Protein AF-A0A371WHW6-F1 (afdb_monomer_lite)

Foldseek 3Di: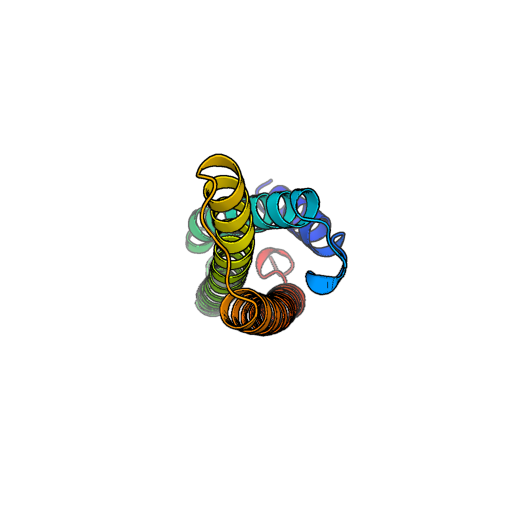
DLLVVLVVLLVVLVPDDQLLPDDLVSLVVNLVSLVVNLVSLVVCQVVDDDPVSVVLSVQLNVLSVQLNVLSVVLVVLVVVVVVCVVVVHDQDPVNVVVSVVVNVVSSVSNRVSSVSNNPRDDSSVVD

Structure (mmCIF, N/CA/C/O backbone):
data_AF-A0A371WHW6-F1
#
_entry.id   AF-A0A371WHW6-F1
#
loop_
_atom_site.group_PDB
_atom_site.id
_atom_site.type_symbol
_atom_site.label_atom_id
_atom_site.label_alt_id
_atom_site.label_comp_id
_atom_site.label_asym_id
_atom_site.label_entity_id
_atom_site.label_seq_id
_atom_site.pdbx_PDB_ins_code
_atom_site.Cartn_x
_atom_site.Cartn_y
_atom_site.Cartn_z
_atom_site.occupancy
_atom_site.B_iso_or_equiv
_atom_site.auth_seq_id
_atom_site.auth_comp_id
_atom_site.auth_asym_id
_atom_site.auth_atom_id
_atom_site.pdbx_PDB_model_num
ATOM 1 N N . MET A 1 1 ? -21.242 -1.497 11.750 1.00 61.41 1 MET A N 1
ATOM 2 C CA . MET A 1 1 ? -21.554 -0.730 10.516 1.00 61.41 1 MET A CA 1
ATOM 3 C C . MET A 1 1 ? -20.304 -0.109 9.887 1.00 61.41 1 MET A C 1
ATOM 5 O O . MET A 1 1 ? -20.005 -0.427 8.745 1.00 61.41 1 MET A O 1
ATOM 9 N N . VAL A 1 2 ? -19.544 0.734 10.603 1.00 66.06 2 VAL A N 1
ATOM 10 C CA . VAL A 1 2 ? -18.296 1.349 10.085 1.00 66.06 2 VAL A CA 1
ATOM 11 C C . VAL A 1 2 ? -17.069 0.434 10.257 1.00 66.06 2 VAL A C 1
ATOM 13 O O . VAL A 1 2 ? -16.289 0.258 9.320 1.00 66.06 2 VAL A O 1
ATOM 16 N N . SER A 1 3 ? -16.941 -0.227 11.412 1.00 73.00 3 SER A N 1
ATOM 17 C CA . SER A 1 3 ? -15.886 -1.214 11.704 1.00 73.00 3 SER A CA 1
ATOM 18 C C . SER A 1 3 ? -15.892 -2.411 10.741 1.00 73.00 3 SER A C 1
ATOM 20 O O . SER A 1 3 ? -14.831 -2.929 10.386 1.00 73.00 3 SER A O 1
ATOM 22 N N . ASP A 1 4 ? -17.067 -2.813 10.246 1.00 78.81 4 ASP A N 1
ATOM 23 C CA . ASP A 1 4 ? -17.227 -3.921 9.294 1.00 78.81 4 ASP A CA 1
ATOM 24 C C . ASP A 1 4 ? -16.594 -3.611 7.932 1.00 78.81 4 ASP A C 1
ATOM 26 O O . ASP A 1 4 ? -15.929 -4.461 7.334 1.00 78.81 4 ASP A O 1
ATOM 30 N N . ILE A 1 5 ? -16.760 -2.373 7.449 1.00 81.38 5 ILE A N 1
ATOM 31 C CA . ILE A 1 5 ? -16.184 -1.920 6.177 1.00 81.38 5 ILE A CA 1
ATOM 32 C C . ILE A 1 5 ? -14.659 -1.895 6.287 1.00 81.38 5 ILE A C 1
ATOM 34 O O . ILE A 1 5 ? -13.979 -2.442 5.415 1.00 81.38 5 ILE A O 1
ATOM 38 N N . LEU A 1 6 ? -14.121 -1.323 7.368 1.00 82.94 6 LEU A N 1
ATOM 39 C CA . LEU A 1 6 ? -12.678 -1.280 7.620 1.00 82.94 6 LEU A CA 1
ATOM 40 C C . LEU A 1 6 ? -12.091 -2.689 7.735 1.00 82.94 6 LEU A C 1
ATOM 42 O O . LEU A 1 6 ? -11.093 -3.001 7.091 1.00 82.94 6 LEU A O 1
ATOM 46 N N . THR A 1 7 ? -12.767 -3.580 8.461 1.00 85.88 7 THR A N 1
ATOM 47 C CA . THR A 1 7 ? -12.351 -4.979 8.617 1.00 85.88 7 THR A CA 1
ATOM 48 C C . THR A 1 7 ? -12.353 -5.725 7.286 1.00 85.88 7 THR A C 1
ATOM 50 O O . THR A 1 7 ? -11.401 -6.446 6.983 1.00 85.88 7 THR A O 1
ATOM 53 N N . LYS A 1 8 ? -13.377 -5.536 6.446 1.00 86.25 8 LYS A N 1
ATOM 54 C CA . LYS A 1 8 ? -13.429 -6.151 5.112 1.00 86.25 8 LYS A CA 1
ATOM 55 C C . LYS A 1 8 ? -12.293 -5.655 4.215 1.00 86.25 8 LYS A C 1
ATOM 57 O O . LYS A 1 8 ? -11.672 -6.455 3.518 1.00 86.25 8 LYS A O 1
ATOM 62 N N . ARG A 1 9 ? -12.002 -4.351 4.236 1.00 85.81 9 ARG A N 1
ATOM 63 C CA . ARG A 1 9 ? -10.911 -3.747 3.449 1.00 85.81 9 ARG A CA 1
ATOM 64 C C . ARG A 1 9 ? -9.540 -4.194 3.935 1.00 85.81 9 ARG A C 1
ATOM 66 O O . ARG A 1 9 ? -8.689 -4.517 3.114 1.00 85.81 9 ARG A O 1
ATOM 73 N N . TRP A 1 10 ? -9.360 -4.282 5.246 1.00 87.62 10 TRP A N 1
ATOM 74 C CA . TRP A 1 10 ? -8.153 -4.812 5.862 1.00 87.62 10 TRP A CA 1
ATOM 75 C C . TRP A 1 10 ? -7.887 -6.259 5.469 1.00 87.62 10 TRP A C 1
ATOM 77 O O . TRP A 1 10 ? -6.799 -6.573 4.997 1.00 87.62 10 TRP A O 1
ATOM 87 N N . LYS A 1 11 ? -8.899 -7.130 5.583 1.00 88.44 11 LYS A N 1
ATOM 88 C CA . LYS A 1 11 ? -8.795 -8.522 5.125 1.00 88.44 11 LYS A CA 1
ATOM 89 C C . LYS A 1 11 ? -8.394 -8.586 3.656 1.00 88.44 11 LYS A C 1
ATOM 91 O O . LYS A 1 11 ? -7.458 -9.299 3.322 1.00 88.44 11 LYS A O 1
ATOM 96 N N . LYS A 1 12 ? -9.021 -7.764 2.807 1.00 88.62 12 LYS A N 1
ATOM 97 C CA . LYS A 1 12 ? -8.674 -7.702 1.385 1.00 88.62 12 LYS A CA 1
ATOM 98 C C . LYS A 1 12 ? -7.228 -7.268 1.149 1.00 88.62 12 LYS A C 1
ATOM 100 O O . LYS A 1 12 ? -6.602 -7.788 0.238 1.00 88.62 12 LYS A O 1
ATOM 105 N N . LEU A 1 13 ? -6.699 -6.335 1.941 1.00 89.06 13 LEU A N 1
ATOM 106 C CA . LEU A 1 13 ? -5.302 -5.901 1.855 1.00 89.06 13 LEU A CA 1
ATOM 107 C C . LEU A 1 13 ? -4.336 -7.013 2.304 1.00 89.06 13 LEU A C 1
ATOM 109 O O . LEU A 1 13 ? -3.301 -7.202 1.674 1.00 89.06 13 LEU A O 1
ATOM 113 N N . ASN A 1 14 ? -4.708 -7.782 3.329 1.00 89.50 14 ASN A N 1
ATOM 114 C CA . ASN A 1 14 ? -3.923 -8.904 3.853 1.00 89.50 14 ASN A CA 1
ATOM 115 C C . ASN A 1 14 ? -3.927 -10.149 2.940 1.00 89.50 14 ASN A C 1
ATOM 117 O O . ASN A 1 14 ? -3.078 -11.020 3.077 1.00 89.50 14 ASN A O 1
ATOM 121 N N . GLU A 1 15 ? -4.872 -10.243 2.002 1.00 92.44 15 GLU A N 1
ATOM 122 C CA . GLU A 1 15 ? -4.894 -11.300 0.979 1.00 92.44 15 GLU A CA 1
ATOM 123 C C . GLU A 1 15 ? -3.832 -11.101 -0.115 1.00 92.44 15 GLU A C 1
ATOM 125 O O . GLU A 1 15 ? -3.542 -12.036 -0.860 1.00 92.44 15 GLU A O 1
ATOM 130 N N . PHE A 1 16 ? -3.263 -9.899 -0.255 1.00 93.06 16 PHE A N 1
ATOM 131 C CA . PHE A 1 16 ? -2.229 -9.662 -1.258 1.00 93.06 16 PHE A CA 1
ATOM 132 C C . PHE A 1 16 ? -0.913 -10.314 -0.842 1.00 93.06 16 PHE A C 1
ATOM 134 O O . PHE A 1 16 ? -0.422 -10.114 0.268 1.00 93.06 16 PHE A O 1
ATOM 141 N N . ALA A 1 17 ? -0.296 -11.019 -1.788 1.00 93.75 17 ALA A N 1
ATOM 142 C CA . ALA A 1 17 ? 1.080 -11.474 -1.657 1.00 93.75 17 ALA A CA 1
ATOM 143 C C . ALA A 1 17 ? 2.052 -10.279 -1.497 1.00 93.75 17 ALA A C 1
ATOM 145 O O . ALA A 1 17 ? 1.679 -9.126 -1.764 1.00 93.75 17 ALA A O 1
ATOM 146 N N . PRO A 1 18 ? 3.309 -10.532 -1.088 1.00 94.06 18 PRO A N 1
ATOM 147 C CA . PRO A 1 18 ? 4.336 -9.499 -1.037 1.00 94.06 18 PRO A CA 1
ATOM 148 C C . PRO A 1 18 ? 4.462 -8.727 -2.357 1.00 94.06 18 PRO A C 1
ATOM 150 O O . PRO A 1 18 ? 4.413 -9.324 -3.434 1.00 94.06 18 PRO A O 1
ATOM 153 N N . VAL A 1 19 ? 4.652 -7.402 -2.295 1.00 92.75 19 VAL A N 1
ATOM 154 C CA . VAL A 1 19 ? 4.669 -6.510 -3.482 1.00 92.75 19 VAL A CA 1
ATOM 155 C C . VAL A 1 19 ? 5.632 -6.971 -4.589 1.00 92.75 19 VAL A C 1
ATOM 157 O O . VAL A 1 19 ? 5.376 -6.747 -5.779 1.00 92.75 19 VAL A O 1
ATOM 160 N N . SER A 1 20 ? 6.740 -7.608 -4.214 1.00 91.06 20 SER A N 1
ATOM 161 C CA . SER A 1 20 ? 7.737 -8.166 -5.129 1.00 91.06 20 SER A CA 1
ATOM 162 C C . SER A 1 20 ? 7.209 -9.328 -5.980 1.00 91.06 20 SER A C 1
ATOM 164 O O . SER A 1 20 ? 7.666 -9.492 -7.112 1.00 91.06 20 SER A O 1
ATOM 166 N N . HIS A 1 21 ? 6.222 -10.079 -5.486 1.00 93.06 21 HIS A N 1
ATOM 167 C CA . HIS A 1 21 ? 5.591 -11.209 -6.178 1.00 93.06 21 HIS A CA 1
ATOM 168 C C . HIS A 1 21 ? 4.383 -10.804 -7.030 1.00 93.06 21 HIS A C 1
ATOM 170 O O . HIS A 1 21 ? 3.932 -11.586 -7.861 1.00 93.06 21 HIS A O 1
ATOM 176 N N . LEU A 1 22 ? 3.865 -9.589 -6.846 1.00 93.25 22 LEU A N 1
ATOM 177 C CA . LEU A 1 22 ? 2.697 -9.107 -7.576 1.00 93.25 22 LEU A CA 1
ATOM 178 C C . LEU A 1 22 ? 3.049 -8.680 -9.011 1.00 93.25 22 LEU A C 1
ATOM 180 O O . LEU A 1 22 ? 4.081 -8.045 -9.277 1.00 93.25 22 LEU A O 1
ATOM 184 N N . SER A 1 23 ? 2.136 -8.954 -9.938 1.00 91.62 23 SER A N 1
ATOM 185 C CA . SER A 1 23 ? 2.096 -8.345 -11.268 1.00 91.62 23 SER A CA 1
ATOM 186 C C . SER A 1 23 ? 1.811 -6.838 -11.192 1.00 91.62 23 SER A C 1
ATOM 188 O O . SER A 1 23 ? 1.538 -6.261 -10.137 1.00 91.62 23 SER A O 1
ATOM 190 N N . GLU A 1 24 ? 1.904 -6.149 -12.327 1.00 89.50 24 GLU A N 1
ATOM 191 C CA . GLU A 1 24 ? 1.629 -4.709 -12.401 1.00 89.50 24 GLU A CA 1
ATOM 192 C C . GLU A 1 24 ? 0.147 -4.398 -12.173 1.00 89.50 24 GLU A C 1
ATOM 194 O O . GLU A 1 24 ? -0.163 -3.472 -11.420 1.00 89.50 24 GLU A O 1
ATOM 199 N N . GLN A 1 25 ? -0.759 -5.227 -12.706 1.00 90.50 25 GLN A N 1
ATOM 200 C CA . GLN A 1 25 ? -2.189 -5.100 -12.422 1.00 90.50 25 GLN A CA 1
ATOM 201 C C . GLN A 1 25 ? -2.494 -5.357 -10.941 1.00 90.50 25 GLN A C 1
ATOM 203 O O . GLN A 1 25 ? -3.213 -4.576 -10.320 1.00 90.50 25 GLN A O 1
ATOM 208 N N . GLU A 1 26 ? -1.904 -6.388 -10.331 1.00 93.69 26 GLU A N 1
ATOM 209 C CA . GLU A 1 26 ? -2.124 -6.680 -8.909 1.00 93.69 26 GLU A CA 1
ATOM 210 C C . GLU A 1 26 ? -1.571 -5.579 -7.996 1.00 93.69 26 GLU A C 1
ATOM 212 O O . GLU A 1 26 ? -2.246 -5.179 -7.046 1.00 93.69 26 GLU A O 1
ATOM 217 N N . ARG A 1 27 ? -0.393 -5.015 -8.308 1.00 93.62 27 ARG A N 1
ATOM 218 C CA . ARG A 1 27 ? 0.139 -3.829 -7.611 1.00 93.62 27 ARG A CA 1
ATOM 219 C C . ARG A 1 27 ? -0.809 -2.637 -7.713 1.00 93.62 27 ARG A C 1
ATOM 221 O O . ARG A 1 27 ? -0.999 -1.915 -6.732 1.00 93.62 27 ARG A O 1
ATOM 228 N N . HIS A 1 28 ? -1.425 -2.430 -8.874 1.00 92.44 28 HIS A N 1
ATOM 229 C CA . HIS A 1 28 ? -2.419 -1.378 -9.054 1.00 92.44 28 HIS A CA 1
ATOM 230 C C . HIS A 1 28 ? -3.673 -1.628 -8.201 1.00 92.44 28 HIS A C 1
ATOM 232 O O . HIS A 1 28 ? -4.150 -0.711 -7.528 1.00 92.44 28 HIS A O 1
ATOM 238 N N . CYS A 1 29 ? -4.174 -2.866 -8.161 1.00 92.69 29 CYS A N 1
ATOM 239 C CA . CYS A 1 29 ? -5.287 -3.251 -7.294 1.00 92.69 29 CYS A CA 1
ATOM 240 C C . CYS A 1 29 ? -4.957 -3.045 -5.809 1.00 92.69 29 CYS A C 1
ATOM 242 O O . CYS A 1 29 ? -5.776 -2.472 -5.085 1.00 92.69 29 CYS A O 1
ATOM 244 N N . LEU A 1 30 ? -3.757 -3.437 -5.366 1.00 94.19 30 LEU A N 1
ATOM 245 C CA . LEU A 1 30 ? -3.277 -3.193 -4.004 1.00 94.19 30 LEU A CA 1
ATOM 246 C C . LEU A 1 30 ? -3.268 -1.693 -3.686 1.00 94.19 30 LEU A C 1
ATOM 248 O O . LEU A 1 30 ? -3.781 -1.281 -2.647 1.00 94.19 30 LEU A O 1
ATOM 252 N N . ARG A 1 31 ? -2.771 -0.856 -4.606 1.00 93.19 31 ARG A N 1
ATOM 253 C CA . ARG A 1 31 ? -2.764 0.608 -4.453 1.00 93.19 31 ARG A CA 1
ATOM 254 C C . ARG A 1 31 ? -4.176 1.174 -4.277 1.00 93.19 31 ARG A C 1
ATOM 256 O O . ARG A 1 31 ? -4.380 2.042 -3.431 1.00 93.19 31 ARG A O 1
ATOM 263 N N . ILE A 1 32 ? -5.157 0.677 -5.037 1.00 92.56 32 ILE A N 1
ATOM 264 C CA . ILE A 1 32 ? -6.566 1.075 -4.885 1.00 92.56 32 ILE A CA 1
ATOM 265 C C . ILE A 1 32 ? -7.084 0.699 -3.494 1.00 92.56 32 ILE A C 1
ATOM 267 O O . ILE A 1 32 ? -7.717 1.532 -2.841 1.00 92.56 32 ILE A O 1
ATOM 271 N N . GLN A 1 33 ? -6.809 -0.518 -3.011 1.00 92.50 33 GLN A N 1
ATOM 272 C CA . GLN A 1 33 ? -7.253 -0.935 -1.675 1.00 92.50 33 GLN A CA 1
ATOM 273 C C . GLN A 1 33 ? -6.582 -0.112 -0.570 1.00 92.50 33 GLN A C 1
ATOM 275 O O . GLN A 1 33 ? -7.279 0.354 0.327 1.00 92.50 33 GLN A O 1
ATOM 280 N N . ALA A 1 34 ? -5.273 0.143 -0.668 1.00 92.50 34 ALA A N 1
ATOM 281 C CA . ALA A 1 34 ? -4.538 0.973 0.286 1.00 92.50 34 ALA A CA 1
ATOM 282 C C . ALA A 1 34 ? -5.095 2.405 0.344 1.00 92.50 34 ALA A C 1
ATOM 284 O O . ALA A 1 34 ? -5.363 2.922 1.428 1.00 92.50 34 ALA A O 1
ATOM 285 N N . LYS A 1 35 ? -5.358 3.018 -0.819 1.00 92.38 35 LYS A N 1
ATOM 286 C CA . LYS A 1 35 ? -5.994 4.340 -0.918 1.00 92.38 35 LYS A CA 1
ATOM 287 C C . LYS A 1 35 ? -7.382 4.352 -0.284 1.00 92.38 35 LYS A C 1
ATOM 289 O O . LYS A 1 35 ? -7.703 5.249 0.489 1.00 92.38 35 LYS A O 1
ATOM 294 N N . THR A 1 36 ? -8.185 3.336 -0.591 1.00 90.69 36 THR A N 1
ATOM 295 C CA . THR A 1 36 ? -9.538 3.193 -0.040 1.00 90.69 36 THR A CA 1
ATOM 296 C C . THR A 1 36 ? -9.507 3.085 1.481 1.00 90.69 36 THR A C 1
ATOM 298 O O . THR A 1 36 ? -10.281 3.757 2.157 1.00 90.69 36 THR A O 1
ATOM 301 N N . LEU A 1 37 ? -8.605 2.262 2.024 1.00 89.88 37 LEU A N 1
ATOM 302 C CA . LEU A 1 37 ? -8.467 2.087 3.464 1.00 89.88 37 LEU A CA 1
ATOM 303 C C . LEU A 1 37 ? -7.984 3.373 4.140 1.00 89.88 37 LEU A C 1
ATOM 305 O O . LEU A 1 37 ? -8.527 3.729 5.180 1.00 89.88 37 LEU A O 1
ATOM 309 N N . ARG A 1 38 ? -7.030 4.094 3.536 1.00 90.00 38 ARG A N 1
ATOM 310 C CA . ARG A 1 38 ? -6.540 5.371 4.070 1.00 90.00 38 ARG A CA 1
ATOM 311 C C . ARG A 1 38 ? -7.666 6.394 4.186 1.00 90.00 38 ARG A C 1
ATOM 313 O O . ARG A 1 38 ? -7.859 6.954 5.252 1.00 90.00 38 ARG A O 1
ATOM 320 N N . TYR A 1 39 ? -8.457 6.567 3.129 1.00 88.88 39 TYR A N 1
ATOM 321 C CA . TYR A 1 39 ? -9.606 7.478 3.155 1.00 88.88 39 TYR A CA 1
ATOM 322 C C . TYR A 1 39 ? -10.667 7.066 4.165 1.00 88.88 39 TYR A C 1
ATOM 324 O O . TYR A 1 39 ? -11.253 7.918 4.826 1.00 88.88 39 TYR A O 1
ATOM 332 N N . ALA A 1 40 ? -10.903 5.762 4.311 1.00 85.94 40 ALA A N 1
ATOM 333 C CA . ALA A 1 40 ? -11.797 5.280 5.346 1.00 85.94 40 ALA A CA 1
ATOM 334 C C . ALA A 1 40 ? -11.257 5.638 6.740 1.00 85.94 40 ALA A C 1
ATOM 336 O O . ALA A 1 40 ? -12.024 6.155 7.539 1.00 85.94 40 ALA A O 1
ATOM 337 N N . CYS A 1 41 ? -9.957 5.445 7.002 1.00 84.38 41 CYS A N 1
ATOM 338 C CA . CYS A 1 41 ? -9.306 5.826 8.261 1.00 84.38 41 CYS A CA 1
ATOM 339 C C . CYS A 1 41 ? -9.386 7.339 8.519 1.00 84.38 41 CYS A C 1
ATOM 341 O O . CYS A 1 41 ? -9.795 7.741 9.599 1.00 84.38 41 CYS A O 1
ATOM 343 N N . GLU A 1 42 ? -9.088 8.179 7.527 1.00 83.06 42 GLU A N 1
ATOM 344 C CA . GLU A 1 42 ? -9.181 9.644 7.639 1.00 83.06 42 GLU A CA 1
ATOM 345 C C . GLU A 1 42 ? -10.615 10.112 7.953 1.00 83.06 42 GLU A C 1
ATOM 347 O O . GLU A 1 42 ? -10.813 11.018 8.758 1.00 83.06 42 GLU A O 1
ATOM 352 N N . PHE A 1 43 ? -11.628 9.474 7.358 1.00 81.38 43 PHE A N 1
ATOM 353 C CA . PHE A 1 43 ? -13.032 9.827 7.584 1.00 81.38 43 PHE A CA 1
ATOM 354 C C . PHE A 1 43 ? -13.534 9.411 8.972 1.00 81.38 43 PHE A C 1
ATOM 356 O O . PHE A 1 43 ? -14.285 10.137 9.619 1.00 81.38 43 PHE A O 1
ATOM 363 N N . VAL A 1 44 ? -13.136 8.223 9.427 1.00 75.75 44 VAL A N 1
ATOM 364 C CA . VAL A 1 44 ? -13.647 7.613 10.664 1.00 75.75 44 VAL A CA 1
ATOM 365 C C . VAL A 1 44 ? -12.766 7.888 11.875 1.00 75.75 44 VAL A C 1
ATOM 367 O O . VAL A 1 44 ? -13.236 7.719 12.992 1.00 75.75 44 VAL A O 1
ATOM 370 N N . GLY A 1 45 ? -11.513 8.308 11.688 1.00 71.75 45 GLY A N 1
ATOM 371 C CA . GLY A 1 45 ? -10.542 8.510 12.766 1.00 71.75 45 GLY A CA 1
ATOM 372 C C . GLY A 1 45 ? -11.032 9.501 13.819 1.00 71.75 45 GLY A C 1
ATOM 373 O O . GLY A 1 45 ? -10.856 9.266 15.009 1.00 71.75 45 GLY A O 1
ATOM 374 N N . ASN A 1 46 ? -11.761 10.536 13.393 1.00 72.50 46 ASN A N 1
ATOM 375 C CA . ASN A 1 46 ? -12.376 11.517 14.292 1.00 72.50 46 ASN A CA 1
ATOM 376 C C . ASN A 1 46 ? -13.644 11.005 15.001 1.00 72.50 46 ASN A C 1
ATOM 378 O O . ASN A 1 46 ? -14.120 11.647 15.933 1.00 72.50 46 ASN A O 1
ATOM 382 N N . ALA A 1 47 ? -14.214 9.878 14.564 1.00 75.56 47 ALA A N 1
ATOM 383 C CA . ALA A 1 47 ? -15.405 9.283 15.168 1.00 75.56 47 ALA A CA 1
ATOM 384 C C . ALA A 1 47 ? -15.078 8.344 16.344 1.00 75.56 47 ALA A C 1
ATOM 386 O O . ALA A 1 47 ? -15.981 7.987 17.100 1.00 75.56 47 ALA A O 1
ATOM 387 N N . PHE A 1 48 ? -13.812 7.944 16.511 1.00 70.56 48 PHE A N 1
ATOM 388 C CA . PHE A 1 48 ? -13.375 7.096 17.618 1.00 70.56 48 PHE A CA 1
ATOM 389 C C . PHE A 1 48 ? -12.811 7.956 18.765 1.00 70.56 48 PHE A C 1
ATOM 391 O O . PHE A 1 48 ? -11.795 8.623 18.579 1.00 70.56 48 PHE A O 1
ATOM 398 N N . PRO A 1 49 ? -13.436 7.968 19.957 1.00 69.38 49 PRO A N 1
ATOM 399 C CA . PRO A 1 49 ? -12.920 8.699 21.109 1.00 69.38 49 PRO A CA 1
ATOM 400 C C . PRO A 1 49 ? -11.629 8.065 21.649 1.00 69.38 49 PRO A C 1
ATOM 402 O O . PRO A 1 49 ? -11.560 6.855 21.850 1.00 69.38 49 PRO A O 1
ATOM 405 N N . GLY A 1 50 ? -10.632 8.901 21.953 1.00 76.25 50 GLY A N 1
ATOM 406 C CA . GLY A 1 50 ? -9.414 8.515 22.675 1.00 76.25 50 GLY A CA 1
ATOM 407 C C . GLY A 1 50 ? -8.123 8.804 21.906 1.00 76.25 50 GLY A C 1
ATOM 408 O O . GLY A 1 50 ? -7.957 8.378 20.767 1.00 76.25 50 GLY A O 1
ATOM 409 N N . ALA A 1 51 ? -7.171 9.471 22.568 1.00 75.12 51 ALA A N 1
ATOM 410 C CA . ALA A 1 51 ? -5.899 9.892 21.969 1.00 75.12 51 ALA A CA 1
ATOM 411 C C . ALA A 1 51 ? -5.100 8.729 21.350 1.00 75.12 51 ALA A C 1
ATOM 413 O O . ALA A 1 51 ? -4.503 8.885 20.289 1.00 75.12 51 ALA A O 1
ATOM 414 N N . ALA A 1 52 ? -5.153 7.540 21.961 1.00 79.38 52 ALA A N 1
ATOM 415 C CA . ALA A 1 52 ? -4.487 6.349 21.439 1.00 79.38 52 ALA A CA 1
ATOM 416 C C . ALA A 1 52 ? -5.057 5.883 20.084 1.00 79.38 52 ALA A C 1
ATOM 418 O O . ALA A 1 52 ? -4.309 5.395 19.240 1.00 79.38 52 ALA A O 1
ATOM 419 N N . HIS A 1 53 ? -6.365 6.036 19.848 1.00 78.69 53 HIS A N 1
ATOM 420 C CA . HIS A 1 53 ? -6.985 5.665 18.573 1.00 78.69 53 HIS A CA 1
ATOM 421 C C . HIS A 1 53 ? -6.655 6.673 17.474 1.00 78.69 53 HIS A C 1
ATOM 423 O O . HIS A 1 53 ? -6.364 6.265 16.349 1.00 78.69 53 HIS A O 1
ATOM 429 N N . THR A 1 54 ? -6.643 7.966 17.809 1.00 81.00 54 THR A N 1
ATOM 430 C CA . THR A 1 54 ? -6.186 9.025 16.902 1.00 81.00 54 THR A CA 1
ATOM 431 C C . THR A 1 54 ? -4.754 8.755 16.451 1.00 81.00 54 THR A C 1
ATOM 433 O O . THR A 1 54 ? -4.501 8.666 15.252 1.00 81.00 54 THR A O 1
ATOM 436 N N . GLU A 1 55 ? -3.849 8.494 17.396 1.00 84.50 55 GLU A N 1
ATOM 437 C CA . GLU A 1 55 ? -2.446 8.211 17.095 1.00 84.50 55 GLU A CA 1
ATOM 438 C C . GLU A 1 55 ? -2.295 6.953 16.217 1.00 84.50 55 GLU A C 1
ATOM 440 O O . GLU A 1 55 ? -1.596 6.958 15.203 1.00 84.50 55 GLU A O 1
ATOM 445 N N . GLN A 1 56 ? -3.005 5.865 16.539 1.00 85.88 56 GLN A N 1
ATOM 446 C CA . GLN A 1 56 ? -2.989 4.645 15.723 1.00 85.88 56 GLN A CA 1
ATOM 447 C C . GLN A 1 56 ? -3.506 4.880 14.298 1.00 85.88 56 GLN A C 1
ATOM 449 O O . GLN A 1 56 ? -2.963 4.309 13.348 1.00 85.88 56 GLN A O 1
ATOM 454 N N . CYS A 1 57 ? -4.541 5.705 14.142 1.00 86.38 57 CYS A N 1
ATOM 455 C CA . CYS A 1 57 ? -5.095 6.074 12.847 1.00 86.38 57 CYS A CA 1
ATOM 456 C C . CYS A 1 57 ? -4.105 6.914 12.026 1.00 86.38 57 CYS A C 1
ATOM 458 O O . CYS A 1 57 ? -3.947 6.671 10.826 1.00 86.38 57 CYS A O 1
ATOM 460 N N . GLU A 1 58 ? -3.402 7.855 12.657 1.00 86.56 58 GLU A N 1
ATOM 461 C CA . GLU A 1 58 ? -2.355 8.665 12.025 1.00 86.56 58 GLU A CA 1
ATOM 462 C C . GLU A 1 58 ? -1.186 7.799 11.547 1.00 86.56 58 GLU A C 1
ATOM 464 O O . GLU A 1 58 ? -0.821 7.852 10.370 1.00 86.56 58 GLU A O 1
ATOM 469 N N . HIS A 1 59 ? -0.660 6.929 12.415 1.00 89.31 59 HIS A N 1
ATOM 470 C CA . HIS A 1 59 ? 0.419 5.999 12.066 1.00 89.31 59 HIS A CA 1
ATOM 471 C C . HIS A 1 59 ? 0.015 5.072 10.910 1.00 89.31 59 HIS A C 1
ATOM 473 O O . HIS A 1 59 ? 0.765 4.915 9.945 1.00 89.31 59 HIS A O 1
ATOM 479 N N . LEU A 1 60 ? -1.194 4.496 10.957 1.00 89.56 60 LEU A N 1
ATOM 480 C CA . LEU A 1 60 ? -1.694 3.643 9.875 1.00 89.56 60 LEU A CA 1
ATOM 481 C C . LEU A 1 60 ? -1.835 4.424 8.565 1.00 89.56 60 LEU A C 1
ATOM 483 O O . LEU A 1 60 ? -1.460 3.931 7.498 1.00 89.56 60 LEU A O 1
ATOM 487 N N . SER A 1 61 ? -2.337 5.656 8.635 1.00 90.19 61 SER A N 1
ATOM 488 C CA . SER A 1 61 ? -2.480 6.526 7.467 1.00 90.19 61 SER A CA 1
ATOM 489 C C . SER A 1 61 ? -1.122 6.887 6.857 1.00 90.19 61 SER A C 1
ATOM 491 O O . SER A 1 61 ? -0.992 6.888 5.629 1.00 90.19 61 SER A O 1
ATOM 493 N N . ALA A 1 62 ? -0.097 7.109 7.684 1.00 91.44 62 ALA A N 1
ATOM 494 C CA . ALA A 1 62 ? 1.274 7.367 7.246 1.00 91.44 62 ALA A CA 1
ATOM 495 C C . ALA A 1 62 ? 1.902 6.149 6.543 1.00 91.44 62 ALA A C 1
ATOM 497 O O . ALA A 1 62 ? 2.481 6.282 5.456 1.00 91.44 62 ALA A O 1
ATOM 498 N N . HIS A 1 63 ?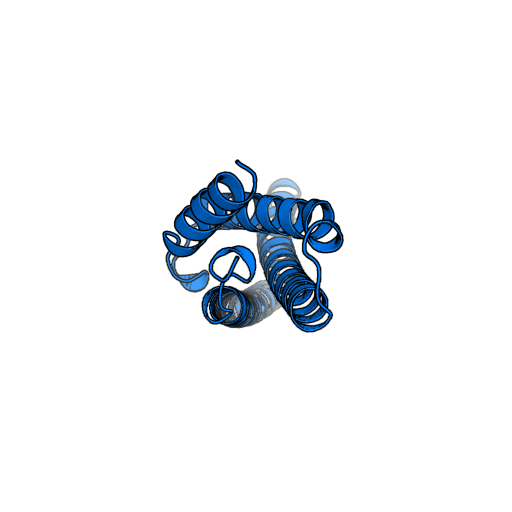 1.734 4.945 7.099 1.00 93.38 63 HIS A N 1
ATOM 499 C CA . HIS A 1 63 ? 2.203 3.710 6.463 1.00 93.38 63 HIS A CA 1
ATOM 500 C C . HIS A 1 63 ? 1.480 3.436 5.135 1.00 93.38 63 HIS A C 1
ATOM 502 O O . HIS A 1 63 ? 2.121 3.109 4.132 1.00 93.38 63 HIS A O 1
ATOM 508 N N . LEU A 1 64 ? 0.158 3.640 5.087 1.00 93.38 64 LEU A N 1
ATOM 509 C CA . LEU A 1 64 ? -0.628 3.513 3.856 1.00 93.38 64 LEU A CA 1
ATOM 510 C C . LEU A 1 64 ? -0.218 4.539 2.796 1.00 93.38 64 LEU A C 1
ATOM 512 O O . LEU A 1 64 ? -0.225 4.206 1.610 1.00 93.38 64 LEU A O 1
ATOM 516 N N . GLY A 1 65 ? 0.134 5.762 3.201 1.00 93.31 65 GLY A N 1
ATOM 517 C CA . GLY A 1 65 ? 0.689 6.785 2.313 1.00 93.31 65 GLY A CA 1
ATOM 518 C C . GLY A 1 65 ? 2.019 6.340 1.706 1.00 93.31 65 GLY A C 1
ATOM 519 O O . GLY A 1 65 ? 2.160 6.305 0.487 1.00 93.31 65 GLY A O 1
ATOM 520 N N . SER A 1 66 ? 2.940 5.862 2.545 1.00 94.81 66 SER A N 1
ATOM 521 C CA . SER A 1 66 ? 4.243 5.354 2.094 1.00 94.81 66 SER A CA 1
ATOM 522 C C . SER A 1 66 ? 4.099 4.198 1.096 1.00 94.81 66 SER A C 1
ATOM 524 O O . SER A 1 66 ? 4.747 4.185 0.049 1.00 94.81 66 SER A O 1
ATOM 526 N N . LEU A 1 67 ? 3.209 3.238 1.375 1.00 94.75 67 LEU A N 1
ATOM 527 C CA . LEU A 1 67 ? 2.919 2.134 0.456 1.00 94.75 67 LEU A CA 1
ATOM 528 C C . LEU A 1 67 ? 2.381 2.644 -0.892 1.00 94.75 67 LEU A C 1
ATOM 530 O O . LEU A 1 67 ? 2.814 2.177 -1.948 1.00 94.75 67 LEU A O 1
ATOM 534 N N . GLN A 1 68 ? 1.461 3.613 -0.873 1.00 93.50 6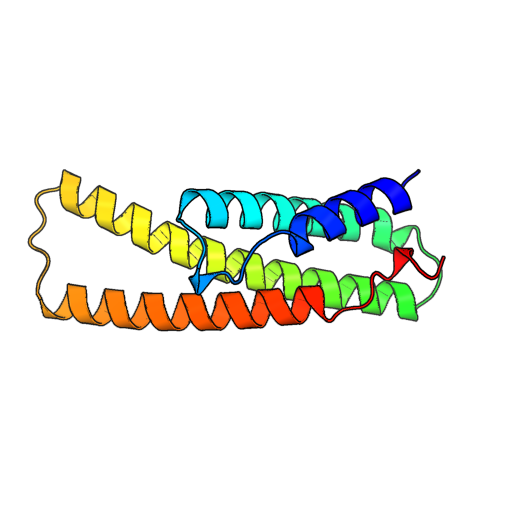8 GLN A N 1
ATOM 535 C CA . GLN A 1 68 ? 0.916 4.221 -2.090 1.00 93.50 68 GLN A CA 1
ATOM 536 C C . GLN A 1 68 ? 1.995 4.926 -2.915 1.00 93.50 68 GLN A C 1
ATOM 538 O O . GLN A 1 68 ? 2.011 4.750 -4.135 1.00 93.50 68 GLN A O 1
ATOM 543 N N . ASP A 1 69 ? 2.908 5.656 -2.275 1.00 93.19 69 ASP A N 1
ATOM 544 C CA . ASP A 1 69 ? 3.988 6.375 -2.952 1.00 93.19 69 ASP A CA 1
ATOM 545 C C . ASP A 1 69 ? 4.932 5.419 -3.686 1.00 93.19 69 ASP A C 1
ATOM 547 O O . ASP A 1 69 ? 5.283 5.648 -4.848 1.00 93.19 69 ASP A O 1
ATOM 551 N N . TYR A 1 70 ? 5.325 4.311 -3.050 1.00 94.81 70 TYR A N 1
ATOM 552 C CA . TYR A 1 70 ? 6.188 3.324 -3.701 1.00 94.81 70 TYR A CA 1
ATOM 553 C C . TYR A 1 70 ? 5.472 2.571 -4.826 1.00 94.81 70 TYR A C 1
ATOM 555 O O . TYR A 1 70 ? 6.063 2.359 -5.887 1.00 94.81 70 TYR A O 1
ATOM 563 N N . LEU A 1 71 ? 4.196 2.212 -4.646 1.00 92.06 71 LEU A N 1
ATOM 564 C CA . LEU A 1 71 ? 3.390 1.602 -5.710 1.00 92.06 71 LEU A CA 1
ATOM 565 C C . LEU A 1 71 ? 3.174 2.565 -6.889 1.00 92.06 71 LEU A C 1
ATOM 567 O O . LEU A 1 71 ? 3.189 2.127 -8.038 1.00 92.06 71 LEU A O 1
ATOM 571 N N . GLY A 1 72 ? 3.023 3.866 -6.621 1.00 90.62 72 GLY A N 1
ATOM 572 C CA . GLY A 1 72 ? 2.958 4.919 -7.637 1.00 90.62 72 GLY A CA 1
ATOM 573 C C . GLY A 1 72 ? 4.250 5.010 -8.446 1.00 90.62 72 GLY A C 1
ATOM 574 O O . GLY A 1 72 ? 4.218 4.854 -9.663 1.00 90.62 72 GLY A O 1
ATOM 575 N N . LYS A 1 73 ? 5.401 5.113 -7.772 1.00 90.75 73 LYS A N 1
ATOM 576 C CA . LYS A 1 73 ? 6.720 5.131 -8.430 1.00 90.75 73 LYS A CA 1
ATOM 577 C C . LYS A 1 73 ? 6.975 3.873 -9.265 1.00 90.75 73 LYS A C 1
ATOM 579 O O . LYS A 1 73 ? 7.544 3.954 -10.351 1.00 90.75 73 LYS A O 1
ATOM 584 N N . LEU A 1 74 ? 6.554 2.700 -8.782 1.00 88.94 74 LEU A N 1
ATOM 585 C CA . LEU A 1 74 ? 6.646 1.450 -9.546 1.00 88.94 74 LEU A CA 1
ATOM 586 C C . LEU A 1 74 ? 5.800 1.489 -10.821 1.00 88.94 74 LEU A C 1
ATOM 588 O O . LEU A 1 74 ? 6.247 0.969 -11.841 1.00 88.94 74 LEU A O 1
ATOM 592 N N . ASN A 1 75 ? 4.618 2.107 -10.769 1.00 86.25 75 ASN A N 1
ATOM 593 C CA . ASN A 1 75 ? 3.757 2.308 -11.930 1.00 86.25 75 ASN A CA 1
ATOM 594 C C . ASN A 1 75 ? 4.358 3.322 -12.916 1.00 86.25 75 ASN A C 1
ATOM 596 O O . ASN A 1 75 ? 4.349 3.079 -14.117 1.00 86.25 75 ASN A O 1
ATOM 600 N N . ASP A 1 76 ? 4.956 4.410 -12.431 1.00 84.38 76 ASP A N 1
ATOM 601 C CA . ASP A 1 76 ? 5.591 5.418 -13.290 1.00 84.38 76 ASP A CA 1
ATOM 602 C C . ASP A 1 76 ? 6.739 4.828 -14.119 1.00 84.38 76 ASP A C 1
ATOM 604 O O . ASP A 1 76 ? 6.891 5.161 -15.292 1.00 84.38 76 ASP A O 1
ATOM 608 N N . VAL A 1 77 ? 7.509 3.889 -13.556 1.00 82.38 77 VAL A N 1
ATOM 609 C CA . VAL A 1 77 ? 8.556 3.153 -14.291 1.00 82.38 77 VAL A CA 1
ATOM 610 C C . VAL A 1 77 ? 7.978 2.354 -15.468 1.00 82.38 77 VAL A C 1
ATOM 612 O O . VAL A 1 77 ? 8.634 2.239 -16.505 1.00 82.38 77 VAL A O 1
ATOM 615 N N . VAL A 1 78 ? 6.772 1.801 -15.320 1.00 80.69 78 VAL A N 1
ATOM 616 C CA . VAL A 1 78 ? 6.071 1.060 -16.383 1.00 80.69 78 VAL A CA 1
ATOM 617 C C . VAL A 1 78 ? 5.602 2.027 -17.460 1.00 80.69 78 VAL A C 1
ATOM 619 O O . VAL A 1 78 ? 5.992 1.877 -18.615 1.00 80.69 78 VAL A O 1
ATOM 622 N N . SER A 1 79 ? 4.889 3.084 -17.064 1.00 81.38 79 SER A N 1
ATOM 623 C CA . SER A 1 79 ? 4.399 4.122 -17.976 1.00 81.38 79 SER A CA 1
ATOM 624 C C . SER A 1 79 ? 5.531 4.784 -18.767 1.00 81.38 79 SER A C 1
ATOM 626 O O . SER A 1 79 ? 5.394 5.053 -19.958 1.00 81.38 79 SER A O 1
ATOM 628 N N . LEU A 1 80 ? 6.676 5.049 -18.128 1.00 79.81 80 LEU A N 1
ATOM 629 C CA . LEU A 1 80 ? 7.857 5.597 -18.799 1.00 79.81 80 LEU A CA 1
ATOM 630 C C . LEU A 1 80 ? 8.412 4.626 -19.842 1.00 79.81 80 LEU A C 1
ATOM 632 O O . LEU A 1 80 ? 8.751 5.054 -20.942 1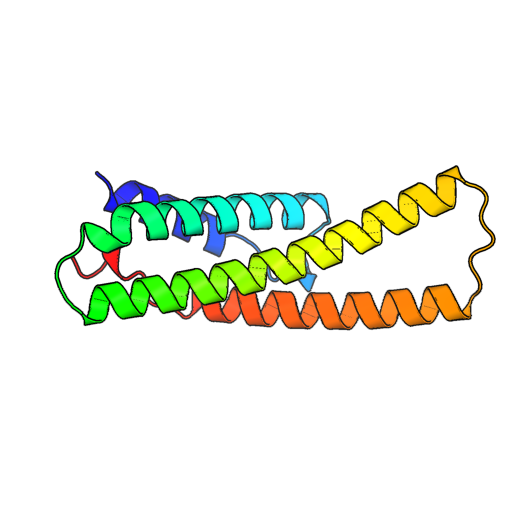.00 79.81 80 LEU A O 1
ATOM 636 N N . ARG A 1 81 ? 8.487 3.328 -19.524 1.00 76.06 81 ARG A N 1
ATOM 637 C CA . ARG A 1 81 ? 8.946 2.307 -20.472 1.00 76.06 81 ARG A CA 1
ATOM 638 C C . ARG A 1 81 ? 8.014 2.220 -21.682 1.00 76.06 81 ARG A C 1
ATOM 640 O O . ARG A 1 81 ? 8.502 2.237 -22.806 1.00 76.06 81 ARG A O 1
ATOM 647 N N . GLU A 1 82 ? 6.704 2.165 -21.459 1.00 78.44 82 GLU A N 1
ATOM 648 C CA . GLU A 1 82 ? 5.706 2.130 -22.535 1.00 78.44 82 GLU A CA 1
ATOM 649 C C . GLU A 1 82 ? 5.815 3.362 -23.441 1.00 78.44 82 GLU A C 1
ATOM 651 O O . GLU A 1 82 ? 5.894 3.228 -24.659 1.00 78.44 82 GLU A O 1
ATOM 656 N N . ARG A 1 83 ? 5.923 4.564 -22.857 1.00 77.06 83 ARG A N 1
ATOM 657 C CA . ARG A 1 83 ? 6.087 5.810 -23.623 1.00 77.06 83 ARG A CA 1
ATOM 658 C C . ARG A 1 83 ? 7.378 5.835 -24.440 1.00 77.06 83 ARG A C 1
ATOM 660 O O . ARG A 1 83 ? 7.351 6.276 -25.584 1.00 77.06 83 ARG A O 1
ATOM 667 N N . LEU A 1 84 ? 8.491 5.359 -23.881 1.00 77.12 84 LEU A N 1
ATOM 668 C CA . LEU A 1 84 ? 9.770 5.282 -24.595 1.00 77.12 84 LEU A CA 1
ATOM 669 C C . LEU A 1 84 ? 9.713 4.303 -25.773 1.00 77.12 84 LEU A C 1
ATOM 671 O O . LEU A 1 84 ? 10.255 4.614 -26.832 1.00 77.12 84 LEU A O 1
ATOM 675 N N . HIS A 1 85 ? 9.021 3.168 -25.619 1.00 72.19 85 HIS A N 1
ATOM 676 C CA . HIS A 1 85 ? 8.791 2.229 -26.720 1.00 72.19 85 HIS A CA 1
ATOM 677 C C . HIS A 1 85 ? 7.978 2.858 -27.855 1.00 72.19 85 HIS A C 1
ATOM 679 O O . HIS A 1 85 ? 8.330 2.678 -29.017 1.00 72.19 85 HIS A O 1
ATOM 685 N N . THR A 1 86 ? 6.942 3.637 -27.535 1.00 75.31 86 THR A N 1
ATOM 686 C CA . THR A 1 86 ? 6.111 4.320 -28.540 1.00 75.31 86 THR A CA 1
ATOM 687 C C . THR A 1 86 ? 6.855 5.443 -29.270 1.00 75.31 86 THR A C 1
ATOM 689 O O . THR A 1 86 ? 6.515 5.766 -30.403 1.00 75.31 86 THR A O 1
ATOM 692 N N . MET A 1 87 ? 7.867 6.052 -28.643 1.00 71.69 87 MET A N 1
ATOM 693 C CA . MET A 1 87 ? 8.610 7.191 -29.202 1.00 71.69 87 MET A CA 1
ATOM 694 C C . MET A 1 87 ? 9.886 6.800 -29.970 1.00 71.69 87 MET A C 1
ATOM 696 O O . MET A 1 87 ? 10.657 7.691 -30.318 1.00 71.69 87 MET A O 1
ATOM 700 N N . ASN A 1 88 ? 10.140 5.506 -30.225 1.00 65.19 88 ASN A N 1
ATOM 701 C CA . ASN A 1 88 ? 11.370 5.008 -30.873 1.00 65.19 88 ASN A CA 1
ATOM 702 C C . ASN A 1 88 ? 12.675 5.536 -30.231 1.00 65.19 88 ASN A C 1
ATOM 704 O O . ASN A 1 88 ? 13.705 5.634 -30.892 1.00 65.19 88 ASN A O 1
ATOM 708 N N . GLY A 1 89 ? 12.644 5.893 -28.943 1.00 64.62 89 GLY A N 1
ATOM 709 C CA . GLY A 1 89 ? 13.807 6.453 -28.261 1.00 64.62 89 GLY A CA 1
ATOM 710 C C . GLY A 1 89 ? 14.858 5.381 -27.988 1.00 64.62 89 GLY A C 1
ATOM 711 O O . GLY A 1 89 ? 14.545 4.356 -27.380 1.00 64.62 89 GLY A O 1
ATOM 712 N N . ASP A 1 90 ? 16.108 5.628 -28.381 1.00 66.44 90 ASP A N 1
ATOM 713 C CA . ASP A 1 90 ? 17.227 4.733 -28.080 1.00 66.44 90 ASP A CA 1
ATOM 714 C C . ASP A 1 90 ? 17.465 4.649 -26.566 1.00 66.44 90 ASP A C 1
ATOM 716 O O . ASP A 1 90 ? 17.944 5.584 -25.915 1.00 66.44 90 ASP A O 1
ATOM 720 N N . ILE A 1 91 ? 17.136 3.498 -25.977 1.00 70.56 91 ILE A N 1
ATOM 721 C CA . ILE A 1 91 ? 17.386 3.235 -24.561 1.00 70.56 91 ILE A CA 1
ATOM 722 C C . ILE A 1 91 ? 18.800 2.672 -24.416 1.00 70.56 91 ILE A C 1
ATOM 724 O O . ILE A 1 91 ? 19.078 1.531 -24.784 1.00 70.56 91 ILE A O 1
ATOM 728 N N . THR A 1 92 ? 19.703 3.452 -23.820 1.00 77.62 92 THR A N 1
ATOM 729 C CA . THR A 1 92 ? 21.079 2.992 -23.581 1.00 77.62 92 THR A CA 1
ATOM 730 C C . THR A 1 92 ? 21.128 1.837 -22.565 1.00 77.62 92 THR A C 1
ATOM 732 O O . THR A 1 92 ? 20.362 1.833 -21.592 1.00 77.62 92 THR A O 1
ATOM 735 N N . PRO A 1 93 ? 22.077 0.885 -22.685 1.00 73.12 93 PRO A N 1
ATOM 736 C CA . PRO A 1 93 ? 22.235 -0.206 -21.716 1.00 73.12 93 PRO A CA 1
ATOM 737 C C . PRO A 1 93 ? 22.395 0.274 -20.262 1.00 73.12 93 PRO A C 1
ATOM 739 O O . PRO A 1 93 ? 21.848 -0.327 -19.336 1.00 73.12 93 PRO A O 1
ATOM 742 N N . SER A 1 94 ? 23.082 1.403 -20.053 1.00 73.75 94 SER A N 1
ATOM 743 C CA . SER A 1 94 ? 23.251 2.024 -18.730 1.00 73.75 94 SER A CA 1
ATOM 744 C C . SER A 1 94 ? 21.921 2.508 -18.137 1.00 73.75 94 SER A C 1
ATOM 746 O O . SER A 1 94 ? 21.657 2.288 -16.951 1.00 73.75 94 SER A O 1
ATOM 748 N N . ALA A 1 95 ? 21.038 3.095 -18.954 1.00 75.19 95 ALA A N 1
ATOM 749 C CA . ALA A 1 95 ? 19.699 3.496 -18.523 1.00 75.19 95 ALA A CA 1
ATOM 750 C C . ALA A 1 95 ? 18.838 2.283 -18.128 1.00 75.19 95 ALA A C 1
ATOM 752 O O . ALA A 1 95 ? 18.144 2.327 -17.110 1.00 75.19 95 ALA A O 1
ATOM 753 N N . ILE A 1 96 ? 18.947 1.167 -18.861 1.00 73.06 96 ILE A N 1
ATOM 754 C CA . ILE A 1 96 ? 18.255 -0.090 -18.528 1.00 73.06 96 ILE A CA 1
ATOM 755 C C . ILE A 1 96 ? 18.721 -0.623 -17.168 1.00 73.06 96 ILE A C 1
ATOM 757 O O . ILE A 1 96 ? 17.893 -0.977 -16.324 1.00 73.06 96 ILE A O 1
ATOM 761 N N . ILE A 1 97 ? 20.036 -0.674 -16.932 1.00 73.75 97 ILE A N 1
ATOM 762 C CA . ILE A 1 97 ? 20.616 -1.176 -15.677 1.00 73.75 97 ILE A CA 1
ATOM 763 C C . ILE A 1 97 ? 20.193 -0.296 -14.494 1.00 73.75 97 ILE A C 1
ATOM 765 O O . ILE A 1 97 ? 19.708 -0.820 -13.487 1.00 73.75 97 ILE A O 1
ATOM 769 N N . LYS A 1 98 ? 20.300 1.034 -14.625 1.00 77.12 98 LYS A N 1
ATOM 770 C CA . LYS A 1 98 ? 19.851 1.984 -13.592 1.00 77.12 98 LYS A CA 1
ATOM 771 C C . LYS A 1 98 ? 18.355 1.842 -13.305 1.00 77.12 98 LYS A C 1
ATOM 773 O O . LYS A 1 98 ? 17.964 1.781 -12.140 1.00 77.12 98 LYS A O 1
ATOM 778 N N . GLY A 1 99 ? 17.528 1.705 -14.343 1.00 79.62 99 GLY A N 1
ATOM 779 C CA . GLY A 1 99 ? 16.090 1.472 -14.204 1.00 79.62 99 GLY A CA 1
ATOM 780 C C . GLY A 1 99 ? 15.766 0.168 -13.466 1.00 79.62 99 GLY A C 1
ATOM 781 O O . GLY A 1 99 ? 14.932 0.162 -12.560 1.00 79.62 99 GLY A O 1
ATOM 782 N N . LYS A 1 100 ? 16.466 -0.933 -13.778 1.00 78.56 100 LYS A N 1
ATOM 783 C CA . LYS A 1 100 ? 16.316 -2.217 -13.065 1.00 78.56 100 LYS A CA 1
ATOM 784 C C . LYS A 1 100 ? 16.721 -2.111 -11.590 1.00 78.56 100 LYS A C 1
ATOM 786 O O . LYS A 1 100 ? 15.995 -2.606 -10.728 1.00 78.56 100 LYS A O 1
ATOM 791 N N . ALA A 1 101 ? 17.845 -1.458 -11.289 1.00 77.62 101 ALA A N 1
ATOM 792 C CA . ALA A 1 101 ? 18.311 -1.262 -9.916 1.00 77.62 101 ALA A CA 1
ATOM 793 C C . ALA A 1 101 ? 17.333 -0.402 -9.096 1.00 77.62 101 ALA A C 1
ATOM 795 O O . ALA A 1 101 ? 16.979 -0.778 -7.977 1.00 77.62 101 ALA A O 1
ATOM 796 N N . SER A 1 102 ? 16.841 0.693 -9.685 1.00 86.12 102 SER A N 1
ATOM 797 C CA . SER A 1 102 ? 15.816 1.554 -9.088 1.00 86.12 102 SER A CA 1
ATOM 798 C C . SER A 1 102 ? 14.521 0.781 -8.818 1.00 86.12 102 SER A C 1
ATOM 800 O O . SER A 1 102 ? 14.028 0.787 -7.691 1.00 86.12 102 SER A O 1
ATOM 802 N N . ARG A 1 103 ? 14.028 -0.000 -9.793 1.00 87.88 103 ARG A N 1
ATOM 803 C CA . ARG A 1 103 ? 12.834 -0.844 -9.614 1.00 87.88 103 ARG A CA 1
ATOM 804 C C . ARG A 1 103 ? 13.002 -1.852 -8.478 1.00 87.88 103 ARG A C 1
ATOM 806 O O . ARG A 1 103 ? 12.086 -2.011 -7.680 1.00 87.88 103 ARG A O 1
ATOM 813 N N . ARG A 1 104 ? 14.158 -2.517 -8.376 1.00 88.69 104 ARG A N 1
ATOM 814 C CA . ARG A 1 104 ? 14.434 -3.468 -7.284 1.00 88.69 104 ARG A CA 1
ATOM 815 C C . ARG A 1 104 ? 14.389 -2.786 -5.915 1.00 88.69 104 ARG A C 1
ATOM 817 O O . ARG A 1 104 ? 13.828 -3.345 -4.978 1.00 88.69 104 ARG A O 1
ATOM 824 N N . HIS A 1 105 ? 14.963 -1.589 -5.803 1.00 90.94 105 HIS A N 1
ATOM 825 C CA . HIS A 1 105 ? 14.915 -0.815 -4.565 1.00 90.94 105 HIS A CA 1
ATOM 826 C C . HIS A 1 105 ? 13.477 -0.414 -4.205 1.00 90.94 105 HIS A C 1
ATOM 828 O O . HIS A 1 105 ? 13.058 -0.612 -3.068 1.00 90.94 105 HIS A O 1
ATOM 834 N N . LEU A 1 106 ? 12.700 0.062 -5.184 1.00 92.19 106 LEU A N 1
ATOM 835 C CA . LEU A 1 106 ? 11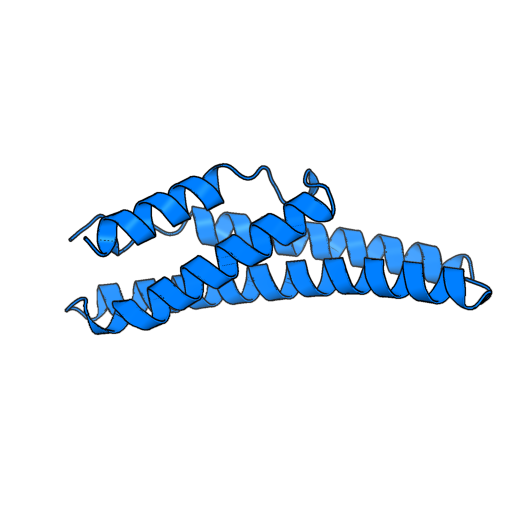.292 0.419 -4.996 1.00 92.19 106 LEU A CA 1
ATOM 836 C C . LEU A 1 106 ? 10.427 -0.779 -4.584 1.00 92.19 106 LEU A C 1
ATOM 838 O O . LEU A 1 106 ? 9.585 -0.630 -3.707 1.00 92.19 106 LEU A O 1
ATOM 842 N N . LEU A 1 107 ? 10.651 -1.962 -5.168 1.00 93.06 107 LEU A N 1
ATOM 843 C CA . LEU A 1 107 ? 9.960 -3.196 -4.771 1.00 93.06 107 LEU A CA 1
ATOM 844 C C . LEU A 1 107 ? 10.221 -3.528 -3.302 1.00 93.06 107 LEU A C 1
ATOM 846 O O . LEU A 1 107 ? 9.276 -3.761 -2.556 1.00 93.06 107 LEU A O 1
ATOM 850 N N .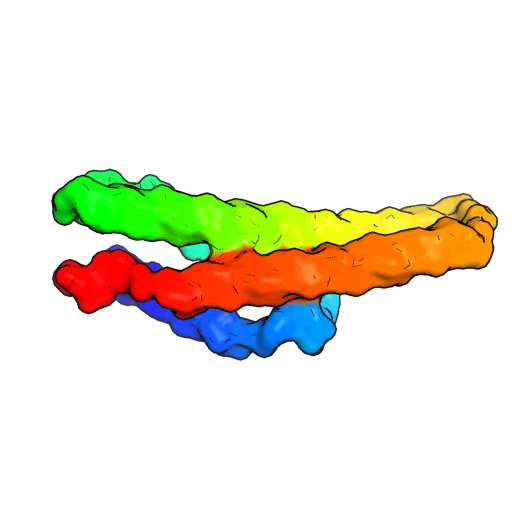 LYS A 1 108 ? 11.489 -3.484 -2.877 1.00 93.50 108 LYS A N 1
ATOM 851 C CA . LYS A 1 108 ? 11.865 -3.761 -1.487 1.00 93.50 108 LYS A CA 1
ATOM 852 C C . LYS A 1 108 ? 11.271 -2.734 -0.519 1.00 93.50 108 LYS A C 1
ATOM 854 O O . LYS A 1 108 ? 10.774 -3.109 0.535 1.00 93.50 108 LYS A O 1
ATOM 859 N N . ALA A 1 109 ? 11.299 -1.450 -0.874 1.00 93.56 109 ALA A N 1
ATOM 860 C CA . ALA A 1 109 ? 10.708 -0.393 -0.056 1.00 93.56 109 ALA A CA 1
ATOM 861 C C . ALA A 1 109 ? 9.178 -0.529 0.053 1.00 93.56 109 ALA A C 1
ATOM 863 O O . ALA A 1 109 ? 8.624 -0.379 1.139 1.00 93.56 109 ALA A O 1
ATOM 864 N N . ALA A 1 110 ? 8.504 -0.871 -1.050 1.00 93.69 110 ALA A N 1
ATOM 865 C CA . ALA A 1 110 ? 7.066 -1.124 -1.059 1.00 93.69 110 ALA A CA 1
ATOM 866 C C . ALA A 1 110 ? 6.687 -2.339 -0.203 1.00 93.69 110 ALA A C 1
ATOM 868 O O . ALA A 1 110 ? 5.679 -2.303 0.492 1.00 93.69 110 ALA A O 1
ATOM 869 N N . GLU A 1 111 ? 7.497 -3.396 -0.230 1.00 94.31 111 GLU A N 1
ATOM 870 C CA . GLU A 1 111 ? 7.284 -4.598 0.577 1.00 94.31 111 GLU A CA 1
ATOM 871 C C . GLU A 1 111 ? 7.441 -4.313 2.077 1.00 94.31 111 GLU A C 1
ATOM 873 O O . GLU A 1 111 ? 6.576 -4.687 2.864 1.00 94.31 111 GLU A O 1
ATOM 878 N N . ILE A 1 112 ? 8.463 -3.544 2.468 1.00 94.06 112 ILE A N 1
ATOM 879 C CA . ILE A 1 112 ? 8.614 -3.072 3.855 1.00 94.06 112 ILE A CA 1
ATOM 880 C C . ILE A 1 112 ? 7.406 -2.224 4.269 1.00 94.06 112 ILE A C 1
ATOM 882 O O . ILE A 1 112 ? 6.860 -2.411 5.353 1.00 94.06 112 ILE A O 1
ATOM 886 N N . ALA A 1 113 ? 6.955 -1.304 3.412 1.00 93.69 113 ALA A N 1
ATOM 887 C CA . ALA A 1 113 ? 5.784 -0.481 3.704 1.00 93.69 113 ALA A CA 1
ATOM 888 C C . ALA A 1 113 ? 4.505 -1.326 3.847 1.00 93.69 113 ALA A C 1
ATOM 890 O O . ALA A 1 113 ? 3.709 -1.075 4.749 1.00 93.69 113 ALA A O 1
ATOM 891 N N . GLN A 1 114 ? 4.319 -2.347 3.002 1.00 94.06 114 GLN A N 1
ATOM 892 C CA . GLN A 1 114 ? 3.216 -3.305 3.120 1.00 94.06 114 GLN A CA 1
ATOM 893 C C . GLN A 1 114 ? 3.276 -4.035 4.463 1.00 94.06 114 GLN A C 1
ATOM 895 O O . GLN A 1 114 ? 2.266 -4.123 5.154 1.00 94.06 114 GLN A O 1
ATOM 900 N N . GLU A 1 115 ? 4.452 -4.515 4.862 1.00 92.69 115 GLU A N 1
ATOM 901 C CA . GLU A 1 115 ? 4.630 -5.196 6.140 1.00 92.69 115 GLU A CA 1
ATOM 902 C C . GLU A 1 115 ? 4.330 -4.276 7.333 1.00 92.69 115 GLU A C 1
ATOM 904 O O . GLU A 1 115 ? 3.650 -4.694 8.268 1.00 92.69 115 GLU A O 1
ATOM 909 N N . LEU A 1 116 ? 4.774 -3.014 7.300 1.00 92.75 116 LEU A N 1
ATOM 910 C CA . LEU A 1 116 ? 4.469 -2.035 8.350 1.00 92.75 116 LEU A CA 1
ATOM 911 C C . LEU A 1 116 ? 2.968 -1.763 8.468 1.00 92.75 116 LEU A C 1
ATOM 913 O O . LEU A 1 116 ? 2.456 -1.707 9.585 1.00 92.75 116 LEU A O 1
ATOM 917 N N . VAL A 1 117 ? 2.260 -1.666 7.334 1.00 91.44 117 VAL A N 1
ATOM 918 C CA . VAL A 1 117 ? 0.793 -1.597 7.332 1.00 91.44 117 VAL A CA 1
ATOM 919 C C . VAL A 1 117 ? 0.228 -2.832 8.025 1.00 91.44 117 VAL A C 1
ATOM 921 O O . VAL A 1 117 ? -0.521 -2.676 8.975 1.00 91.44 117 VAL A O 1
ATOM 924 N N . LEU A 1 118 ? 0.613 -4.045 7.616 1.00 89.19 118 LEU A N 1
ATOM 925 C CA . LEU A 1 118 ? 0.038 -5.296 8.134 1.00 89.19 118 LEU A CA 1
ATOM 926 C C . LEU A 1 118 ? 0.367 -5.587 9.606 1.00 89.19 118 LEU A C 1
ATOM 928 O O . LEU A 1 118 ? -0.425 -6.228 10.296 1.00 89.19 118 LEU A O 1
ATOM 932 N N . ARG A 1 119 ? 1.521 -5.128 10.099 1.00 89.06 119 ARG A N 1
ATOM 933 C CA . ARG A 1 119 ? 1.924 -5.262 11.510 1.00 89.06 119 ARG A CA 1
ATOM 934 C C . ARG A 1 119 ? 1.099 -4.382 12.441 1.00 89.06 119 ARG A C 1
ATOM 936 O O . ARG A 1 119 ? 1.041 -4.650 13.643 1.00 89.06 119 ARG A O 1
ATOM 943 N N . GLN A 1 120 ? 0.488 -3.327 11.917 1.00 84.38 120 GLN A N 1
ATOM 944 C CA . GLN A 1 120 ? -0.300 -2.419 12.725 1.00 84.38 120 GLN A CA 1
ATOM 945 C C . GLN A 1 120 ? -1.613 -3.082 13.140 1.00 84.38 120 GLN A C 1
ATOM 947 O O . GLN A 1 120 ? -2.362 -3.597 12.312 1.00 84.38 120 GLN A O 1
ATOM 952 N N . LYS A 1 121 ? -1.911 -3.082 14.443 1.00 75.44 121 LYS A N 1
ATOM 953 C CA . LYS A 1 121 ? -3.187 -3.617 14.928 1.00 75.44 121 LYS A CA 1
ATOM 954 C C . LYS A 1 121 ? -4.335 -2.745 14.399 1.00 75.44 121 LYS A C 1
ATOM 956 O O . LYS A 1 121 ? -4.251 -1.523 14.533 1.00 75.44 121 LYS A O 1
ATOM 961 N N . PRO A 1 122 ? -5.404 -3.334 13.835 1.00 78.19 122 PRO A N 1
ATOM 962 C CA . PRO A 1 122 ? -6.570 -2.575 13.401 1.00 78.19 122 PRO A CA 1
ATOM 963 C C . PRO A 1 122 ? -7.204 -1.853 14.596 1.00 78.19 122 PRO A C 1
ATOM 965 O O . PRO A 1 122 ? -7.779 -2.495 15.473 1.00 78.19 122 PRO A O 1
ATOM 968 N N . PHE A 1 123 ? -7.110 -0.523 14.648 1.00 77.06 123 PHE A N 1
ATOM 969 C CA . PHE A 1 123 ? -7.567 0.253 15.812 1.00 77.06 123 PHE A CA 1
ATOM 970 C C . PHE A 1 123 ? -9.078 0.117 16.072 1.00 77.06 123 PHE A C 1
ATOM 972 O O . PHE A 1 123 ? -9.529 0.255 17.204 1.00 77.06 123 PHE A O 1
ATOM 979 N N . TRP A 1 124 ? -9.852 -0.209 15.032 1.00 77.50 124 TRP A N 1
ATOM 980 C CA . TRP A 1 124 ? -11.301 -0.432 15.073 1.00 77.50 124 TRP A CA 1
ATOM 981 C C . TRP A 1 124 ? -11.717 -1.844 15.522 1.00 77.50 124 TRP A C 1
ATOM 983 O O . TRP A 1 124 ? -12.910 -2.129 15.549 1.00 77.50 124 TRP A O 1
ATOM 993 N N . GLN A 1 125 ? -10.773 -2.752 15.805 1.00 72.50 125 GLN A N 1
ATOM 994 C CA . GLN A 1 125 ? -11.074 -4.084 16.362 1.00 72.50 125 GLN A CA 1
ATOM 995 C C . GLN A 1 125 ? -11.060 -4.116 17.895 1.00 72.50 125 GLN A C 1
ATOM 997 O O . GLN A 1 125 ? -11.466 -5.115 18.481 1.00 72.50 125 GLN A O 1
ATOM 1002 N N . SER A 1 126 ? -10.606 -3.037 18.534 1.00 58.44 126 SER A N 1
ATOM 1003 C CA . SER A 1 126 ? -10.595 -2.877 19.993 1.00 58.44 126 SER A CA 1
ATOM 1004 C C . SER A 1 126 ? -11.769 -2.031 20.509 1.00 58.44 126 SER A C 1
ATOM 1006 O O . SER A 1 126 ? -11.721 -1.591 21.655 1.00 58.44 126 SER A O 1
ATOM 1008 N N . PHE A 1 127 ? -12.769 -1.764 19.658 1.00 51.06 127 PHE A N 1
ATOM 1009 C CA . PHE A 1 127 ? -13.926 -0.907 19.928 1.00 51.06 127 PHE A CA 1
ATOM 1010 C C . PHE A 1 127 ? -15.218 -1.721 20.029 1.00 51.06 127 PHE A C 1
ATOM 1012 O O . PHE A 1 127 ? -15.338 -2.711 19.269 1.00 51.06 127 PHE A O 1
#

Secondary structure (DSSP, 8-state):
-HHHHHHHHHHHHHTSPPTTT--HHHHHHHHHHHHHHHHHHHHHGGGS-SHHHHHHHHHHHHHHHHHHHHHHHHHHHHHHHHHHHHTT----HHHHHHHHHHHHHHHHHHHHHHHHHHHS--GGG--

Radius of gyration: 17.34 Å; chains: 1; bounding box: 45×23×54 Å

pLDDT: mean 84.26, std 9.2, range [51.06, 94.81]

Sequence (127 aa):
MVSDILTKRWKKLNEFAPVSHLSEQERHCLRIQAKTLRYACEFVGNAFPGAAHTEQCEHLSAHLGSLQDYLGKLNDVVSLRERLHTMNGDITPSAIIKGKASRRHLLKAAEIAQELVLRQKPFWQSF